Protein AF-A0A7X3MH02-F1 (afdb_monomer_lite)

Organism: NCBI:txid2681861

pLDDT: mean 94.69, std 4.54, range [70.44, 98.06]

Structure (mmCIF, N/CA/C/O backbone):
data_AF-A0A7X3MH02-F1
#
_entry.id   AF-A0A7X3MH02-F1
#
loop_
_atom_site.group_PDB
_atom_site.id
_atom_site.type_symbol
_atom_site.label_atom_id
_atom_site.label_alt_id
_atom_site.label_comp_id
_atom_site.label_asym_id
_atom_site.label_entity_id
_atom_site.label_seq_id
_atom_site.pdbx_PDB_ins_code
_atom_site.Cartn_x
_atom_site.Cartn_y
_atom_site.Cartn_z
_atom_site.occupancy
_atom_site.B_iso_or_equiv
_atom_site.auth_seq_id
_atom_site.auth_comp_id
_atom_site.auth_asym_id
_atom_site.auth_atom_id
_atom_site.pdbx_PDB_model_num
ATOM 1 N N . MET A 1 1 ? 15.372 1.766 1.600 1.00 70.44 1 MET A N 1
ATOM 2 C CA . MET A 1 1 ? 15.016 2.218 0.225 1.00 70.44 1 MET A CA 1
ATOM 3 C C . MET A 1 1 ? 15.035 3.749 0.197 1.00 70.44 1 MET A C 1
ATOM 5 O O . MET A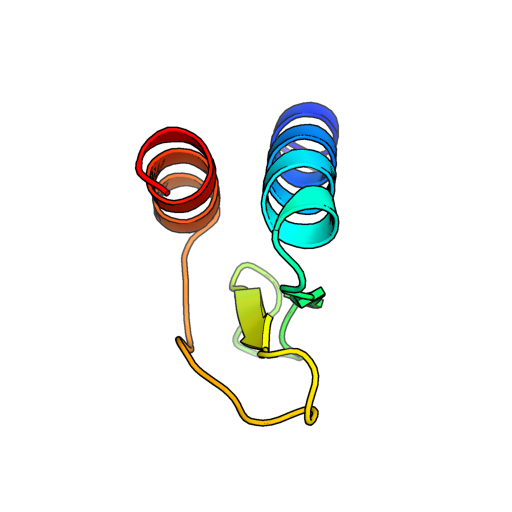 1 1 ? 14.913 4.345 1.262 1.00 70.44 1 MET A O 1
ATOM 9 N N . LEU A 1 2 ? 15.230 4.412 -0.951 1.00 82.06 2 LEU A N 1
ATOM 10 C CA . LEU A 1 2 ? 15.001 5.867 -1.010 1.00 82.06 2 LEU A CA 1
ATOM 11 C C . LEU A 1 2 ? 13.515 6.136 -0.682 1.00 82.06 2 LEU A C 1
ATOM 13 O O . LEU A 1 2 ? 12.667 5.393 -1.163 1.00 82.06 2 LEU A O 1
ATOM 17 N N . PHE A 1 3 ? 13.217 7.142 0.148 1.00 87.25 3 PHE A N 1
ATOM 18 C CA . PHE A 1 3 ? 11.856 7.511 0.594 1.00 87.25 3 PHE A CA 1
ATOM 19 C C . PHE A 1 3 ? 11.099 6.483 1.455 1.00 87.25 3 PHE A C 1
ATOM 21 O O . PHE A 1 3 ? 9.877 6.533 1.565 1.00 87.25 3 PHE A O 1
ATOM 28 N N . GLU A 1 4 ? 11.796 5.536 2.088 1.00 91.56 4 GLU A N 1
ATOM 29 C CA . GLU A 1 4 ? 11.163 4.464 2.877 1.00 91.56 4 GLU A CA 1
ATOM 30 C C . GLU A 1 4 ? 10.236 4.979 3.990 1.00 91.56 4 GLU A C 1
ATOM 32 O O . GLU A 1 4 ? 9.180 4.398 4.244 1.00 91.56 4 GLU A O 1
ATOM 37 N N . LYS A 1 5 ? 10.606 6.085 4.645 1.00 95.81 5 LYS A N 1
ATOM 38 C CA . LYS A 1 5 ? 9.786 6.683 5.702 1.00 95.81 5 LYS A CA 1
ATOM 39 C C . LYS A 1 5 ? 8.502 7.279 5.124 1.00 95.81 5 LYS A C 1
ATOM 41 O O . LYS A 1 5 ? 7.428 7.042 5.665 1.00 95.81 5 LYS A O 1
ATOM 46 N N . GLU A 1 6 ? 8.617 8.027 4.036 1.00 95.12 6 GLU A N 1
ATOM 47 C CA . GLU A 1 6 ? 7.515 8.697 3.351 1.00 95.12 6 GLU A CA 1
ATOM 48 C C . GLU A 1 6 ? 6.539 7.688 2.741 1.00 95.12 6 GLU A C 1
ATOM 50 O O . GLU A 1 6 ? 5.328 7.852 2.880 1.00 95.12 6 GLU A O 1
ATOM 55 N N . ILE A 1 7 ? 7.059 6.608 2.148 1.00 95.56 7 ILE A N 1
ATOM 56 C CA . ILE A 1 7 ? 6.255 5.483 1.657 1.00 95.56 7 ILE A CA 1
ATOM 57 C C . ILE A 1 7 ? 5.468 4.883 2.821 1.00 95.56 7 ILE A C 1
ATOM 59 O O . ILE A 1 7 ? 4.244 4.831 2.768 1.00 95.56 7 ILE A O 1
ATOM 63 N N . ARG A 1 8 ? 6.131 4.533 3.930 1.00 96.44 8 ARG A N 1
ATOM 64 C CA . ARG A 1 8 ? 5.455 3.954 5.100 1.00 96.44 8 ARG A CA 1
ATOM 65 C C . ARG A 1 8 ? 4.416 4.897 5.714 1.00 96.44 8 ARG A C 1
ATOM 67 O O . ARG A 1 8 ? 3.391 4.456 6.232 1.00 96.44 8 ARG A O 1
ATOM 74 N N . GLU A 1 9 ? 4.659 6.203 5.700 1.00 97.62 9 GLU A N 1
ATOM 75 C CA . GLU A 1 9 ? 3.670 7.195 6.131 1.00 97.62 9 GLU A CA 1
ATOM 76 C C . GLU A 1 9 ? 2.455 7.240 5.194 1.00 97.62 9 GLU A C 1
ATOM 78 O O . GLU A 1 9 ? 1.323 7.276 5.685 1.00 97.62 9 GLU A O 1
ATOM 83 N N . ALA A 1 10 ? 2.670 7.193 3.877 1.00 97.25 10 ALA A N 1
ATOM 84 C CA . ALA A 1 10 ? 1.605 7.125 2.879 1.00 97.25 10 ALA A CA 1
ATOM 85 C C . ALA A 1 10 ? 0.769 5.843 3.029 1.00 97.25 10 ALA A C 1
ATOM 87 O O . ALA A 1 10 ? -0.458 5.914 3.117 1.00 97.25 10 ALA A O 1
ATOM 88 N N . GLU A 1 11 ? 1.427 4.690 3.177 1.00 97.25 11 GLU A N 1
ATOM 89 C CA . GLU A 1 11 ? 0.791 3.396 3.448 1.00 97.25 11 GLU A CA 1
ATOM 90 C C . GLU A 1 11 ? -0.095 3.456 4.693 1.00 97.25 11 GLU A C 1
ATOM 92 O O . GLU A 1 11 ? -1.257 3.062 4.653 1.00 97.25 11 GLU A O 1
ATOM 97 N N . ASN A 1 12 ? 0.408 4.017 5.796 1.00 98.00 12 ASN A N 1
ATOM 98 C CA . ASN A 1 12 ? -0.361 4.141 7.034 1.00 98.00 12 ASN A CA 1
ATOM 99 C C . ASN A 1 12 ? -1.594 5.048 6.886 1.00 98.00 12 ASN A C 1
ATOM 101 O O . ASN A 1 12 ? -2.623 4.791 7.516 1.00 98.00 12 ASN A O 1
ATOM 105 N N . LYS A 1 13 ? -1.505 6.131 6.103 1.00 97.88 13 LYS A N 1
ATOM 106 C CA . LYS A 1 13 ? -2.645 7.028 5.841 1.00 97.88 13 LYS A CA 1
ATOM 107 C C . LYS A 1 13 ? -3.725 6.325 5.023 1.00 97.88 13 LYS A C 1
ATOM 109 O O . LYS A 1 13 ? -4.898 6.407 5.386 1.00 97.88 13 LYS A O 1
ATOM 114 N N . LEU A 1 14 ? -3.318 5.613 3.975 1.00 97.62 14 LEU A N 1
ATOM 115 C CA . LEU A 1 14 ? -4.204 4.847 3.099 1.00 97.62 14 LEU A CA 1
ATOM 116 C C . LEU A 1 14 ? -4.835 3.656 3.835 1.00 97.62 14 LEU A C 1
ATOM 118 O O . LEU A 1 14 ? -6.046 3.453 3.760 1.00 97.62 14 LEU A O 1
ATOM 122 N N . ASN A 1 15 ? -4.059 2.948 4.657 1.00 97.25 15 ASN A N 1
ATOM 123 C CA . ASN A 1 15 ? -4.540 1.820 5.454 1.00 97.25 15 ASN A CA 1
ATOM 124 C C . ASN A 1 15 ? -5.627 2.209 6.456 1.00 97.25 15 ASN A C 1
ATOM 126 O O . ASN A 1 15 ? -6.643 1.524 6.562 1.00 97.25 15 ASN A O 1
ATOM 130 N N . LYS A 1 16 ? -5.494 3.367 7.113 1.00 97.12 16 LYS A N 1
ATOM 131 C CA . LYS A 1 16 ? -6.550 3.917 7.985 1.00 97.12 16 LYS A CA 1
ATOM 132 C C . LYS A 1 16 ? -7.869 4.197 7.253 1.00 97.12 16 LYS A C 1
ATOM 134 O O . LYS A 1 16 ? -8.887 4.380 7.914 1.00 97.12 16 LYS A O 1
ATOM 139 N N . LYS A 1 17 ? -7.848 4.251 5.919 1.00 96.19 17 LYS A N 1
ATOM 140 C CA . LYS A 1 17 ? -9.006 4.496 5.047 1.00 96.19 17 LYS A CA 1
ATOM 141 C C . LYS A 1 17 ? -9.509 3.223 4.362 1.00 96.19 17 LYS A C 1
ATOM 143 O O . LYS A 1 17 ? -10.428 3.300 3.558 1.00 96.19 17 LYS A O 1
ATOM 148 N N . GLY A 1 18 ? -8.947 2.064 4.713 1.00 96.62 18 GLY A N 1
ATOM 149 C CA . GLY A 1 18 ? -9.337 0.768 4.159 1.00 96.62 18 GLY A CA 1
ATOM 150 C C . GLY A 1 18 ? -8.643 0.415 2.845 1.00 96.62 18 GLY A C 1
ATOM 151 O O . GLY A 1 18 ? -9.087 -0.507 2.169 1.00 96.62 18 GLY A O 1
ATOM 152 N N . PHE A 1 19 ? -7.572 1.127 2.484 1.00 97.88 19 PHE A N 1
ATOM 153 C CA . PHE A 1 19 ? -6.776 0.825 1.298 1.00 97.88 19 PHE A CA 1
ATOM 154 C C . PHE A 1 19 ? -5.475 0.109 1.657 1.00 97.88 19 PHE A C 1
ATOM 156 O O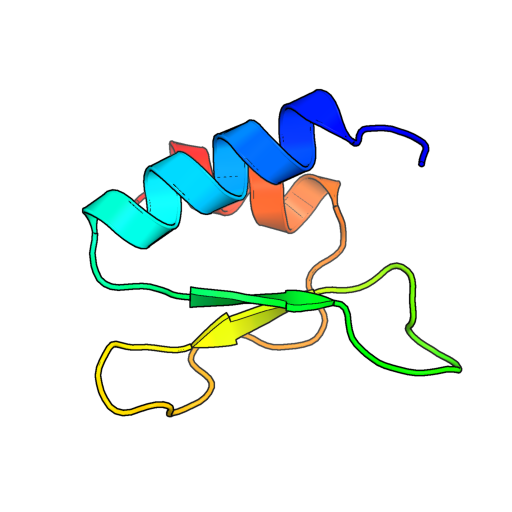 . PHE A 1 19 ? -4.863 0.370 2.692 1.00 97.88 19 PHE A O 1
ATOM 163 N N . TYR A 1 20 ? -5.007 -0.756 0.769 1.00 96.50 20 TYR A N 1
ATOM 164 C CA . TYR A 1 20 ? -3.732 -1.452 0.914 1.00 96.50 20 TYR A CA 1
ATOM 165 C C . TYR A 1 20 ? -2.791 -1.042 -0.205 1.00 96.50 20 TYR A C 1
ATOM 167 O O . TYR A 1 20 ? -3.222 -0.835 -1.331 1.00 96.50 20 TYR A O 1
ATOM 175 N N . VAL A 1 21 ? -1.508 -0.919 0.109 1.00 96.81 21 VAL A N 1
ATOM 176 C CA . VAL A 1 21 ? -0.472 -0.533 -0.849 1.00 96.81 21 VAL A CA 1
ATOM 177 C C . VAL A 1 21 ? 0.467 -1.715 -1.024 1.00 96.81 21 VAL A C 1
ATOM 179 O O . VAL A 1 21 ? 0.850 -2.344 -0.037 1.00 96.81 21 VAL A O 1
ATOM 182 N N . CYS A 1 22 ? 0.837 -2.027 -2.259 1.00 95.19 22 CYS A N 1
ATOM 183 C CA . CYS A 1 22 ? 1.840 -3.044 -2.567 1.00 95.19 22 CYS A CA 1
ATOM 184 C C . CYS A 1 22 ? 2.837 -2.490 -3.578 1.00 95.19 22 CYS A C 1
ATOM 186 O O . CYS A 1 22 ? 2.448 -1.809 -4.525 1.00 95.19 22 CYS A O 1
ATOM 188 N N . ASN A 1 23 ? 4.123 -2.787 -3.393 1.00 93.75 23 ASN A N 1
ATOM 189 C CA . ASN A 1 23 ? 5.114 -2.543 -4.434 1.00 93.75 23 ASN A CA 1
ATOM 190 C C . ASN A 1 23 ? 4.919 -3.552 -5.569 1.00 93.75 23 ASN A C 1
ATOM 192 O O . ASN A 1 23 ? 4.661 -4.733 -5.326 1.00 93.75 23 ASN A O 1
ATOM 196 N N . MET A 1 24 ? 5.104 -3.107 -6.805 1.00 93.12 24 MET A N 1
ATOM 197 C CA . MET A 1 24 ? 5.066 -4.006 -7.951 1.00 93.12 24 MET A CA 1
ATOM 198 C C . MET A 1 24 ? 6.349 -4.846 -8.036 1.00 93.12 24 MET A C 1
ATOM 200 O O . MET A 1 24 ? 7.337 -4.620 -7.325 1.00 93.12 24 MET A O 1
ATOM 204 N N . VAL A 1 25 ? 6.326 -5.847 -8.912 1.00 90.88 25 VAL A N 1
ATOM 205 C CA . VAL A 1 25 ? 7.487 -6.685 -9.246 1.00 90.88 25 VAL A CA 1
ATOM 206 C C . VAL A 1 25 ? 8.268 -6.099 -10.431 1.00 90.88 25 VAL A C 1
ATOM 208 O O . VAL A 1 25 ? 7.784 -5.207 -11.127 1.00 90.88 25 VAL A O 1
ATOM 211 N N . GLU A 1 26 ? 9.487 -6.591 -10.672 1.00 90.81 26 GLU A N 1
ATOM 212 C CA . GLU A 1 26 ? 10.291 -6.227 -11.852 1.00 90.81 26 GLU A CA 1
ATOM 213 C C . GLU A 1 26 ? 9.484 -6.399 -13.158 1.00 90.81 26 GLU A C 1
ATOM 215 O O . GLU A 1 26 ? 8.784 -7.406 -13.304 1.00 90.81 26 GLU A O 1
ATOM 220 N N . PRO A 1 27 ? 9.566 -5.454 -14.118 1.00 90.75 27 PRO A N 1
ATOM 221 C CA . PRO A 1 27 ? 10.503 -4.322 -14.200 1.00 90.75 27 PRO A CA 1
ATOM 222 C C . PRO A 1 27 ? 10.068 -3.047 -13.446 1.00 90.75 27 PRO A C 1
ATOM 224 O O . PRO A 1 27 ? 10.742 -2.023 -13.523 1.00 90.75 27 PRO A O 1
ATOM 227 N N . ASN A 1 28 ? 8.940 -3.083 -12.733 1.00 90.19 28 ASN A N 1
ATOM 228 C CA . ASN A 1 28 ? 8.278 -1.911 -12.150 1.00 90.19 28 ASN A CA 1
ATOM 229 C C . ASN A 1 28 ? 8.437 -1.835 -10.624 1.00 90.19 28 ASN A C 1
ATOM 231 O O . ASN A 1 28 ? 7.609 -1.239 -9.946 1.00 90.19 28 ASN A O 1
ATOM 235 N N . ASN A 1 29 ? 9.495 -2.407 -10.046 1.00 90.12 29 ASN A N 1
ATOM 236 C CA . ASN A 1 29 ? 9.684 -2.494 -8.588 1.00 90.12 29 ASN A CA 1
ATOM 237 C C . ASN A 1 29 ? 9.811 -1.144 -7.845 1.00 90.12 29 ASN A C 1
ATOM 239 O O . ASN A 1 29 ? 9.915 -1.123 -6.620 1.00 90.12 29 ASN A O 1
ATOM 243 N N . GLN A 1 30 ? 9.807 -0.027 -8.577 1.00 89.50 30 GLN A N 1
ATOM 244 C CA . GLN A 1 30 ? 9.751 1.342 -8.053 1.00 89.50 30 GLN A CA 1
ATOM 245 C C . GLN A 1 30 ? 8.337 1.949 -8.083 1.00 89.50 30 GLN A C 1
ATOM 247 O O . GLN A 1 30 ? 8.161 3.118 -7.730 1.00 89.50 30 GLN A O 1
ATOM 252 N N . GLN A 1 31 ? 7.347 1.187 -8.541 1.00 95.56 31 GLN A N 1
ATOM 253 C CA . GLN A 1 31 ? 5.949 1.583 -8.630 1.00 95.56 31 GLN A CA 1
ATOM 254 C C . GLN A 1 31 ? 5.088 0.786 -7.652 1.00 95.56 31 GLN A C 1
ATOM 256 O O . GLN A 1 31 ? 5.480 -0.278 -7.164 1.00 95.56 31 GLN A O 1
ATOM 261 N N . TYR A 1 32 ? 3.908 1.327 -7.372 1.00 96.69 32 TYR A N 1
ATOM 262 C CA . TYR A 1 32 ? 2.990 0.831 -6.363 1.00 96.69 32 TYR A CA 1
ATOM 263 C C . TYR A 1 32 ? 1.576 0.688 -6.914 1.00 96.69 32 TYR A C 1
ATOM 265 O O . TYR A 1 32 ? 1.137 1.453 -7.772 1.00 96.69 32 TYR A O 1
ATOM 273 N N . GLU A 1 33 ? 0.853 -0.270 -6.358 1.00 97.56 33 GLU A N 1
ATOM 274 C CA . GLU A 1 33 ? -0.573 -0.478 -6.574 1.00 97.56 33 GLU A CA 1
ATOM 275 C C . GLU A 1 33 ? -1.325 -0.211 -5.271 1.00 97.56 33 GLU A C 1
ATOM 277 O O . GLU A 1 33 ? -0.833 -0.513 -4.178 1.00 97.56 33 GLU A O 1
ATOM 282 N N . VAL A 1 34 ? -2.525 0.352 -5.395 1.00 97.56 34 VAL A N 1
ATOM 283 C CA . VAL A 1 34 ? -3.448 0.587 -4.286 1.00 97.56 34 VAL A CA 1
ATOM 284 C C . VAL A 1 34 ? -4.684 -0.271 -4.482 1.00 97.56 34 VAL A C 1
ATOM 286 O O . VAL A 1 34 ? -5.344 -0.198 -5.517 1.00 97.56 34 VAL A O 1
ATOM 289 N N . TYR A 1 35 ? -5.019 -1.042 -3.459 1.00 98.06 35 TYR A N 1
ATOM 290 C CA . TYR A 1 35 ? -6.138 -1.970 -3.422 1.00 98.06 35 TYR A CA 1
ATOM 291 C C . TYR A 1 35 ? -7.216 -1.464 -2.464 1.00 98.06 35 TYR A C 1
ATOM 293 O O . TYR A 1 35 ? -6.891 -0.860 -1.438 1.00 98.06 35 TYR A O 1
ATOM 301 N N . ASN A 1 36 ? -8.489 -1.720 -2.766 1.00 96.56 36 ASN A N 1
ATOM 302 C CA . ASN A 1 36 ? -9.582 -1.521 -1.808 1.00 96.56 36 ASN A CA 1
ATOM 303 C C . ASN A 1 36 ? -9.646 -2.668 -0.774 1.00 96.56 36 ASN A C 1
ATOM 305 O O . ASN A 1 36 ? -8.856 -3.613 -0.810 1.00 96.56 36 ASN A O 1
ATOM 309 N N . GLY A 1 37 ? -10.602 -2.581 0.156 1.00 94.31 37 GLY A N 1
ATOM 310 C CA . GLY A 1 37 ?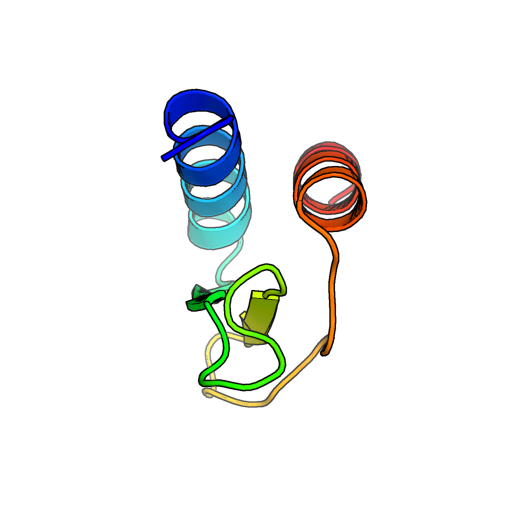 -10.820 -3.587 1.201 1.00 94.31 37 GLY A CA 1
ATOM 311 C C . GLY A 1 37 ? -11.186 -4.984 0.686 1.00 94.31 37 GLY A C 1
ATOM 312 O O . GLY A 1 37 ? -10.959 -5.962 1.395 1.00 94.31 37 GLY A O 1
ATOM 313 N N . ASP A 1 38 ? -11.692 -5.075 -0.544 1.00 96.62 38 ASP A N 1
ATOM 314 C CA . ASP A 1 38 ? -12.073 -6.326 -1.204 1.00 96.62 38 ASP A CA 1
ATOM 315 C C . ASP A 1 38 ? -10.909 -6.944 -2.003 1.00 96.62 38 ASP A C 1
ATOM 317 O O . ASP A 1 38 ? -11.041 -8.027 -2.573 1.00 96.62 38 ASP A O 1
ATOM 321 N N . GLY A 1 39 ? -9.744 -6.285 -2.017 1.00 94.06 39 GLY A N 1
ATOM 322 C CA . GLY A 1 39 ? -8.560 -6.739 -2.744 1.00 94.06 39 GLY A CA 1
ATOM 323 C C . GLY A 1 39 ? -8.600 -6.434 -4.242 1.00 94.06 39 GLY A C 1
ATOM 324 O O . GLY A 1 39 ? -7.821 -7.011 -4.998 1.00 94.06 39 GLY A O 1
ATOM 325 N N . GLU A 1 40 ? -9.473 -5.531 -4.686 1.00 97.06 40 GLU A N 1
ATOM 326 C CA . GLU A 1 40 ? -9.492 -5.051 -6.068 1.00 97.06 40 GLU A CA 1
ATOM 327 C C . GLU A 1 40 ? -8.515 -3.886 -6.240 1.00 97.06 40 GLU A C 1
ATOM 329 O O . GLU A 1 40 ? -8.442 -2.987 -5.396 1.00 97.06 40 GLU A O 1
ATOM 334 N N . VAL A 1 41 ? -7.781 -3.882 -7.354 1.00 96.25 41 VAL A N 1
ATOM 335 C CA . VAL A 1 41 ? -6.871 -2.788 -7.710 1.00 96.25 41 VAL A CA 1
ATOM 336 C C . VAL A 1 41 ? -7.694 -1.543 -8.036 1.00 96.25 41 VAL A C 1
ATOM 338 O O . VAL A 1 41 ? -8.448 -1.518 -9.006 1.00 96.25 41 VAL A O 1
ATOM 341 N N . MET A 1 42 ? -7.526 -0.496 -7.235 1.00 96.38 42 MET A N 1
ATOM 342 C CA . MET A 1 42 ? -8.159 0.807 -7.444 1.00 96.38 42 MET A CA 1
ATOM 343 C C . MET A 1 42 ? -7.308 1.708 -8.331 1.00 96.38 42 MET A C 1
ATOM 345 O O . MET A 1 42 ? -7.842 2.471 -9.134 1.00 96.38 42 MET A O 1
ATOM 349 N N . ILE A 1 43 ? -5.987 1.655 -8.144 1.00 96.00 43 ILE A N 1
ATOM 350 C CA . ILE A 1 43 ? -5.009 2.438 -8.899 1.00 96.00 43 ILE A CA 1
ATOM 351 C C . ILE A 1 43 ? -3.748 1.594 -9.052 1.00 96.00 43 ILE A C 1
ATOM 353 O O . ILE A 1 43 ? -3.252 1.043 -8.068 1.00 96.00 43 ILE A O 1
ATOM 357 N N . ASP A 1 44 ? -3.220 1.524 -10.266 1.00 95.50 44 ASP A N 1
ATOM 358 C CA . ASP A 1 44 ? -1.998 0.807 -10.598 1.00 95.50 44 ASP A CA 1
ATOM 359 C C . ASP A 1 44 ? -0.867 1.752 -11.036 1.00 95.50 44 ASP A C 1
ATOM 361 O O . ASP A 1 44 ? -1.083 2.930 -11.329 1.00 95.50 44 ASP A O 1
ATOM 365 N N . HIS A 1 45 ? 0.363 1.230 -11.052 1.00 96.75 45 HIS A N 1
ATOM 366 C CA . HIS A 1 45 ? 1.549 1.910 -11.589 1.00 96.75 45 HIS A CA 1
ATOM 367 C C . HIS A 1 45 ? 1.823 3.318 -11.006 1.00 96.75 45 HIS A C 1
ATOM 369 O O . HIS A 1 45 ? 2.292 4.219 -11.708 1.00 96.75 45 HIS A O 1
ATOM 375 N N . LEU A 1 46 ? 1.587 3.525 -9.704 1.00 97.12 46 LEU A N 1
ATOM 376 C CA . LEU A 1 46 ? 1.916 4.782 -9.024 1.00 97.12 46 LEU A CA 1
ATOM 377 C C . LEU A 1 46 ? 3.417 4.898 -8.777 1.00 97.12 46 LEU A C 1
ATOM 379 O O . LEU A 1 46 ? 4.018 4.052 -8.118 1.00 97.12 46 LEU A O 1
ATOM 383 N N . SER A 1 47 ? 4.019 6.000 -9.217 1.00 96.00 47 SER A N 1
ATOM 384 C CA . SER A 1 47 ? 5.327 6.403 -8.694 1.00 96.00 47 SER A CA 1
ATOM 385 C C . SER A 1 47 ? 5.247 6.730 -7.197 1.00 96.00 47 SER A C 1
ATOM 387 O O . SER A 1 47 ? 4.182 7.063 -6.674 1.00 96.00 47 SER A O 1
ATOM 389 N N . ILE A 1 48 ? 6.395 6.725 -6.512 1.00 95.19 48 ILE A N 1
ATOM 390 C CA . ILE A 1 48 ? 6.498 7.123 -5.095 1.00 95.19 48 ILE A CA 1
ATOM 391 C C . ILE A 1 48 ? 5.852 8.496 -4.843 1.00 95.19 48 ILE A C 1
ATOM 393 O O . ILE A 1 48 ? 5.104 8.657 -3.883 1.00 95.19 48 ILE A O 1
ATOM 397 N N . ALA A 1 49 ? 6.101 9.479 -5.716 1.00 96.00 49 ALA A N 1
ATOM 398 C CA . ALA A 1 49 ? 5.537 10.821 -5.568 1.00 96.00 49 ALA A CA 1
ATOM 399 C C . ALA A 1 49 ? 4.002 10.808 -5.649 1.00 96.00 49 ALA A C 1
ATOM 401 O O . ALA A 1 49 ?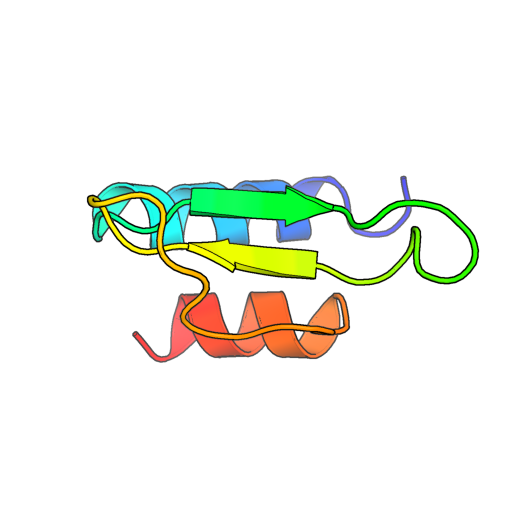 3.336 11.377 -4.789 1.00 96.00 49 ALA A O 1
ATOM 402 N N . GLN A 1 50 ? 3.437 10.086 -6.621 1.00 97.38 50 GLN A N 1
ATOM 403 C CA . GLN A 1 50 ? 1.984 9.985 -6.774 1.00 97.38 50 GLN A CA 1
ATOM 404 C C . GLN A 1 50 ? 1.329 9.221 -5.614 1.00 97.38 50 GLN A C 1
ATOM 406 O O . GLN A 1 50 ? 0.229 9.582 -5.204 1.00 97.38 50 GLN A O 1
ATOM 411 N N . LEU A 1 51 ? 1.995 8.204 -5.052 1.00 97.12 51 LEU A N 1
ATOM 412 C CA . LEU A 1 51 ? 1.521 7.502 -3.853 1.00 97.12 51 LEU A CA 1
ATOM 413 C C . LEU A 1 51 ? 1.439 8.450 -2.646 1.00 97.12 51 LEU A C 1
ATOM 415 O O . LEU A 1 51 ? 0.447 8.450 -1.912 1.00 97.12 51 LEU A O 1
ATOM 419 N N . ILE A 1 52 ? 2.470 9.276 -2.450 1.00 96.56 52 ILE A N 1
ATOM 420 C CA . ILE A 1 52 ? 2.507 10.272 -1.374 1.00 96.56 52 ILE A CA 1
ATOM 421 C C . ILE A 1 52 ? 1.395 11.304 -1.571 1.00 96.56 52 ILE A C 1
ATOM 423 O O . ILE A 1 52 ? 0.644 11.564 -0.627 1.00 96.56 52 ILE A O 1
ATOM 427 N N . ASP A 1 53 ? 1.254 11.848 -2.780 1.00 97.62 53 ASP A N 1
ATOM 428 C CA . ASP A 1 53 ? 0.222 12.834 -3.107 1.00 97.62 53 ASP A CA 1
ATOM 429 C C . ASP A 1 53 ? -1.182 12.269 -2.876 1.00 97.62 53 ASP A C 1
ATOM 431 O O . ASP A 1 53 ? -1.982 12.883 -2.166 1.00 97.62 53 ASP A O 1
ATOM 435 N N . LEU A 1 54 ? -1.450 11.054 -3.364 1.00 96.94 54 LEU A N 1
ATOM 436 C CA . LEU A 1 54 ? -2.709 10.353 -3.131 1.00 96.94 54 LEU A CA 1
ATOM 437 C C . LEU A 1 54 ? -3.015 10.240 -1.633 1.00 96.94 54 LEU A C 1
ATOM 439 O O . LEU A 1 54 ? -4.103 10.615 -1.202 1.00 96.94 54 LEU A O 1
ATOM 443 N N . SER A 1 55 ? -2.047 9.793 -0.826 1.00 97.00 55 SER A N 1
ATOM 444 C CA . SER A 1 55 ? -2.226 9.612 0.623 1.00 97.00 55 SER A CA 1
ATOM 445 C C . SER A 1 55 ? -2.553 10.901 1.390 1.00 97.00 55 SER A C 1
ATOM 447 O O . SER A 1 55 ? -3.042 10.841 2.520 1.00 97.00 55 SER A O 1
ATOM 449 N N . ASN A 1 56 ? -2.245 12.063 0.804 1.00 96.75 56 ASN A N 1
ATOM 450 C CA . ASN A 1 56 ? -2.548 13.378 1.365 1.00 96.75 56 ASN A CA 1
ATOM 451 C C . ASN A 1 56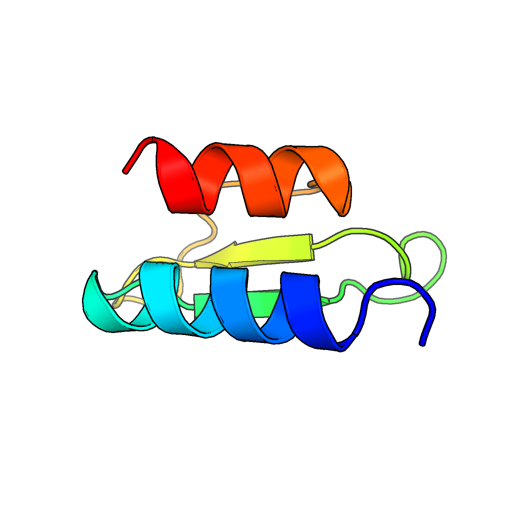 ? -3.883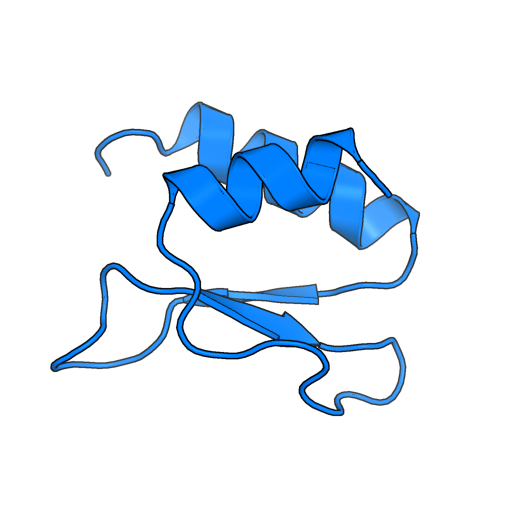 13.946 0.866 1.00 96.75 56 ASN A C 1
ATOM 453 O O . ASN A 1 56 ? -4.441 14.823 1.525 1.00 96.75 56 ASN A O 1
ATOM 457 N N . MET A 1 57 ? -4.369 13.490 -0.291 1.00 94.19 57 MET A N 1
ATOM 458 C CA . MET A 1 57 ? -5.617 13.959 -0.897 1.00 94.19 57 MET A CA 1
ATOM 459 C C . MET A 1 57 ? -6.846 13.253 -0.336 1.00 94.19 57 MET A C 1
ATOM 461 O O . MET A 1 57 ? -7.854 13.908 -0.065 1.00 94.19 57 MET A O 1
ATOM 465 N N . ILE A 1 58 ? -6.771 11.927 -0.215 1.00 86.56 58 ILE A N 1
ATOM 466 C CA . ILE A 1 58 ? -7.865 11.109 0.316 1.00 86.56 58 ILE A CA 1
ATOM 467 C C . ILE A 1 58 ? -7.672 10.893 1.781 1.00 86.56 58 ILE A C 1
ATOM 469 O O . ILE A 1 58 ? -8.685 10.954 2.515 1.00 86.56 58 ILE A O 1
#

Sequence (58 aa):
MLFEKEIREAENKLNKKGFYVCNMVEPNNQQYEVYNGDGEVMIDHLSIAQLIDLSNMI

Radius of gyration: 10.45 Å; chains: 1; bounding box: 27×21×22 Å

Secondary structure (DSSP, 8-state):
-TTHHHHHHHHHHHHTTT-EEEEPPTT-TTEEEEE-TTS-EEEEEEEHHHHHHHHHH-

Foldseek 3Di:
DVCPVLLVVLQVLQVVVQKHKDQDDPPLNQFIFIAHNVRHTPDGGHHSVRSSVVSVPD